Protein AF-A0AAE0KMP7-F1 (afdb_monomer_lite)

InterPro domains:
  IPR013024 Gamma-glutamyl cyclotransferase-like [cd06661] (1-60)
  IPR036568 Gamma-glutamyl cyclotransferase-like superfamily [SSF110857] (9-63)

Organism: NCBI:txid36881

pLDDT: mean 74.74, std 17.47, range [35.41, 91.44]

Structure (mmCIF, N/CA/C/O backbone):
data_AF-A0AAE0KMP7-F1
#
_entry.id   AF-A0AAE0KMP7-F1
#
loop_
_atom_site.group_PDB
_atom_site.id
_atom_site.type_symbol
_atom_site.label_atom_id
_atom_site.label_alt_id
_atom_site.label_comp_id
_atom_site.label_asym_id
_atom_site.label_entity_id
_atom_site.label_seq_id
_atom_site.pdbx_PDB_ins_code
_atom_site.Cartn_x
_atom_site.Cartn_y
_atom_site.Cartn_z
_atom_site.occupancy
_atom_site.B_iso_or_equiv
_atom_site.auth_seq_id
_atom_site.auth_comp_id
_atom_site.auth_asym_id
_atom_site.auth_atom_id
_atom_site.pdbx_PDB_model_num
ATOM 1 N N . GLY A 1 1 ? 17.269 -6.457 -3.723 1.00 52.56 1 GLY A N 1
ATOM 2 C CA . GLY A 1 1 ? 16.385 -6.155 -4.863 1.00 52.56 1 GLY A CA 1
ATOM 3 C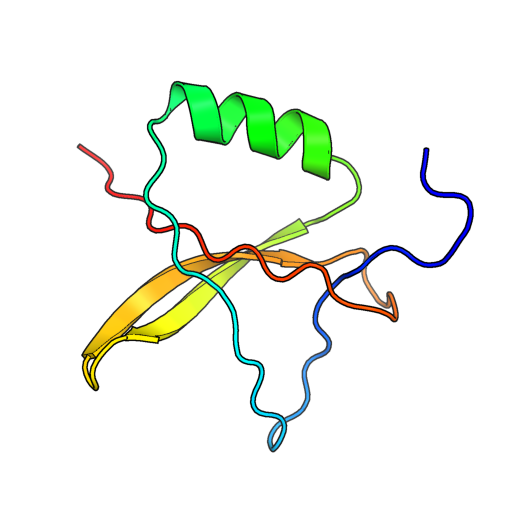 C . GLY A 1 1 ? 15.725 -7.431 -5.339 1.00 52.56 1 GLY A C 1
ATOM 4 O O . GLY A 1 1 ? 16.352 -8.484 -5.266 1.00 52.56 1 GLY A O 1
ATOM 5 N N . TRP A 1 2 ? 14.472 -7.343 -5.774 1.00 60.25 2 TRP A N 1
ATOM 6 C CA . TRP A 1 2 ? 13.715 -8.470 -6.322 1.00 60.25 2 TRP A CA 1
ATOM 7 C C . TRP A 1 2 ? 14.310 -8.906 -7.670 1.00 60.25 2 TRP A C 1
ATOM 9 O O . TRP A 1 2 ? 14.696 -8.062 -8.473 1.00 60.25 2 TRP A O 1
ATOM 19 N N . LYS A 1 3 ? 14.416 -10.217 -7.927 1.00 61.72 3 LYS A N 1
ATOM 20 C CA . LYS A 1 3 ? 14.957 -10.765 -9.191 1.00 61.72 3 LYS A CA 1
ATOM 21 C C . LYS A 1 3 ? 13.898 -10.876 -10.309 1.00 61.72 3 LYS A C 1
ATOM 23 O O . LYS A 1 3 ? 14.065 -11.671 -11.227 1.00 61.72 3 LYS A O 1
ATOM 28 N N . GLY A 1 4 ? 12.805 -10.117 -10.218 1.00 68.88 4 GLY A N 1
ATOM 29 C CA . GLY A 1 4 ? 11.654 -10.181 -11.123 1.00 68.88 4 GLY A CA 1
ATOM 30 C C . GLY A 1 4 ? 10.758 -8.945 -11.008 1.00 68.88 4 GLY A C 1
ATOM 31 O O . GLY A 1 4 ? 11.134 -7.973 -10.352 1.00 68.88 4 GLY A O 1
ATOM 32 N N . GLY A 1 5 ? 9.586 -8.992 -11.648 1.00 68.06 5 GLY A N 1
ATOM 33 C CA . GLY A 1 5 ? 8.585 -7.928 -11.565 1.00 68.06 5 GLY A CA 1
ATOM 34 C C . GLY A 1 5 ? 8.151 -7.681 -10.121 1.00 68.06 5 GLY A C 1
ATOM 35 O O . GLY A 1 5 ? 7.804 -8.616 -9.402 1.00 68.06 5 GLY A O 1
ATOM 36 N N . VAL A 1 6 ? 8.215 -6.421 -9.707 1.00 75.44 6 VAL A N 1
ATOM 37 C CA . VAL A 1 6 ? 7.589 -5.916 -8.481 1.00 75.44 6 VAL A CA 1
ATOM 38 C C . VAL A 1 6 ? 6.228 -5.378 -8.821 1.00 75.44 6 VAL A C 1
ATOM 40 O O . VAL A 1 6 ? 5.829 -5.418 -9.982 1.00 75.44 6 VAL A O 1
ATOM 43 N N . ALA A 1 7 ? 5.521 -4.913 -7.802 1.00 77.19 7 ALA A N 1
ATOM 44 C CA . ALA A 1 7 ? 4.114 -4.901 -7.901 1.00 77.19 7 ALA A CA 1
ATOM 45 C C . ALA A 1 7 ? 3.501 -3.465 -7.542 1.00 77.19 7 ALA A C 1
ATOM 47 O O . ALA A 1 7 ? 3.773 -2.969 -6.471 1.00 77.19 7 ALA A O 1
ATOM 48 N N . SER A 1 8 ? 2.645 -2.849 -8.396 1.00 82.44 8 SER A N 1
ATOM 49 C CA . SER A 1 8 ? 1.788 -1.637 -8.618 1.00 82.44 8 SER A CA 1
ATOM 50 C C . SER A 1 8 ? 0.345 -1.833 -9.230 1.00 82.44 8 SER A C 1
ATOM 52 O O . SER A 1 8 ? 0.159 -2.691 -10.086 1.00 82.44 8 SER A O 1
ATOM 54 N N . LEU A 1 9 ? -0.666 -1.003 -8.916 1.00 79.44 9 LEU A N 1
ATOM 55 C CA . LEU A 1 9 ? -2.036 -1.040 -9.502 1.00 79.44 9 LEU A CA 1
ATOM 56 C C . LEU A 1 9 ? -2.183 -0.365 -10.891 1.00 79.44 9 LEU A C 1
ATOM 58 O O . LEU A 1 9 ? -1.535 0.640 -11.173 1.00 79.44 9 LEU A O 1
ATOM 62 N N . ALA A 1 10 ? -3.120 -0.845 -11.723 1.00 80.50 10 ALA A N 1
ATOM 63 C CA . ALA A 1 10 ? -3.511 -0.203 -12.986 1.00 80.50 10 ALA A CA 1
ATOM 64 C C . ALA A 1 10 ? -4.988 0.246 -12.961 1.00 80.50 10 ALA A C 1
ATOM 66 O O . ALA A 1 10 ? -5.833 -0.485 -12.438 1.00 80.50 10 ALA A O 1
ATOM 67 N N . PRO A 1 11 ? -5.328 1.424 -13.521 1.00 71.31 11 PRO A N 1
ATOM 68 C CA . PRO A 1 11 ? -6.705 1.898 -13.560 1.00 71.31 11 PRO A CA 1
ATOM 69 C C . PRO A 1 11 ? -7.524 1.082 -14.567 1.00 71.31 11 PRO A C 1
ATOM 71 O O . PRO A 1 11 ? -7.352 1.206 -15.779 1.00 71.31 11 PRO A O 1
ATOM 74 N N . GLU A 1 12 ? -8.448 0.269 -14.062 1.00 80.06 12 GLU A N 1
ATOM 75 C CA . GLU A 1 12 ? -9.372 -0.521 -14.872 1.00 80.06 12 GLU A CA 1
ATOM 76 C C . GLU A 1 12 ? -10.766 -0.514 -14.234 1.00 80.06 12 GLU A C 1
ATOM 78 O O . GLU A 1 12 ? -10.957 -0.949 -13.102 1.00 80.06 12 GLU A O 1
ATOM 83 N N . SER A 1 13 ? -11.769 -0.022 -14.967 1.00 68.62 13 SER A N 1
ATOM 84 C CA . SER A 1 13 ? -13.098 0.323 -14.429 1.00 68.62 13 SER A CA 1
ATOM 85 C C . SER A 1 13 ? -13.943 -0.856 -13.936 1.00 68.62 13 SER A C 1
ATOM 87 O O . SER A 1 13 ? -15.008 -0.645 -13.356 1.00 68.62 13 SER A O 1
ATOM 89 N N . LYS A 1 14 ? -13.503 -2.092 -14.180 1.00 76.62 14 LYS A N 1
ATOM 90 C CA . LYS A 1 14 ? -14.212 -3.322 -13.795 1.00 76.62 14 LYS A CA 1
ATOM 91 C C . LYS A 1 14 ? -13.355 -4.282 -12.974 1.00 76.62 14 LYS A C 1
ATOM 93 O O . LYS A 1 14 ? -13.851 -5.337 -12.583 1.00 76.62 14 LYS A O 1
ATOM 98 N N . ALA A 1 15 ? -12.092 -3.942 -12.725 1.00 79.75 15 ALA A N 1
ATOM 99 C CA . ALA A 1 15 ? -11.205 -4.781 -11.941 1.00 79.75 15 ALA A CA 1
ATOM 100 C C . ALA A 1 15 ? -11.440 -4.541 -10.446 1.00 79.75 15 ALA A C 1
ATOM 102 O O . ALA A 1 15 ? -11.544 -3.404 -9.989 1.00 79.75 15 ALA A O 1
ATOM 103 N N . VAL A 1 16 ? -11.496 -5.629 -9.680 1.00 84.00 16 VAL A N 1
ATOM 104 C CA . VAL A 1 16 ? -11.522 -5.584 -8.216 1.00 84.00 16 VAL A CA 1
ATOM 105 C C . VAL A 1 16 ? -10.224 -6.188 -7.713 1.00 84.00 16 VAL A C 1
ATOM 107 O O . VAL A 1 16 ? -9.917 -7.342 -8.011 1.00 84.00 16 VAL A O 1
ATOM 110 N N . THR A 1 17 ? -9.482 -5.415 -6.924 1.00 86.44 17 THR A N 1
ATOM 111 C CA . THR A 1 17 ? -8.267 -5.898 -6.263 1.00 86.44 17 THR A CA 1
ATOM 112 C C . THR A 1 17 ? -8.538 -6.063 -4.775 1.00 86.44 17 THR A C 1
ATOM 114 O O . THR A 1 17 ? -9.110 -5.180 -4.141 1.00 86.44 17 THR A O 1
ATOM 117 N N . HIS A 1 18 ? -8.125 -7.202 -4.224 1.00 85.62 18 HIS A N 1
ATOM 118 C CA . HIS A 1 18 ? -8.208 -7.489 -2.795 1.00 85.62 18 HIS A CA 1
ATOM 119 C C . HIS A 1 18 ? -6.818 -7.353 -2.174 1.00 85.62 18 HIS A C 1
ATOM 121 O O . HIS A 1 18 ? -5.830 -7.764 -2.782 1.00 85.62 18 HIS A O 1
ATOM 127 N N . GLY A 1 19 ? -6.745 -6.797 -0.966 1.00 87.12 19 GLY A N 1
ATOM 128 C CA . GLY A 1 19 ? -5.494 -6.587 -0.241 1.00 87.12 19 GLY A CA 1
ATOM 129 C C . GLY A 1 19 ? -5.705 -6.543 1.268 1.00 87.12 19 GLY A C 1
ATOM 130 O O . GLY A 1 19 ? -6.824 -6.715 1.752 1.00 87.12 19 GLY A O 1
ATOM 131 N N . ALA A 1 20 ? -4.620 -6.316 2.003 1.00 86.50 20 ALA A N 1
ATOM 132 C CA . ALA A 1 20 ? -4.656 -6.139 3.449 1.00 86.50 20 ALA A CA 1
ATOM 133 C C . ALA A 1 20 ? -4.643 -4.649 3.797 1.00 86.50 20 ALA A C 1
ATOM 135 O O . ALA A 1 20 ? -3.768 -3.926 3.319 1.00 86.50 20 ALA A O 1
ATOM 136 N N . LEU A 1 21 ? -5.587 -4.225 4.644 1.00 85.25 21 LEU A N 1
ATOM 137 C CA . LEU A 1 21 ? -5.537 -2.923 5.304 1.00 85.25 21 LEU A CA 1
ATOM 138 C C . LEU A 1 21 ? -4.673 -3.044 6.565 1.00 85.25 21 LEU A C 1
ATOM 140 O O . LEU A 1 21 ? -4.947 -3.890 7.417 1.00 85.25 21 LEU A O 1
ATOM 144 N N . VAL A 1 22 ? -3.644 -2.208 6.673 1.00 86.69 22 VAL A N 1
ATOM 145 C CA . VAL A 1 22 ? -2.709 -2.169 7.802 1.00 86.69 22 VAL A CA 1
ATOM 146 C C . VAL A 1 22 ? -2.693 -0.759 8.381 1.00 86.69 22 VAL A C 1
ATOM 148 O O . VAL A 1 22 ? -2.488 0.214 7.663 1.00 86.69 22 VAL A O 1
ATOM 151 N N . GLU A 1 23 ? -2.905 -0.641 9.686 1.00 88.12 23 GLU A N 1
A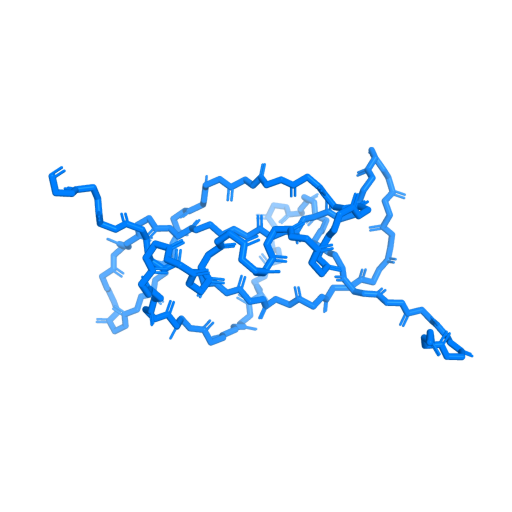TOM 152 C CA . GLU A 1 23 ? -2.767 0.633 10.394 1.00 88.12 23 GLU A CA 1
ATOM 153 C C . GLU A 1 23 ? -1.299 0.813 10.800 1.00 88.12 23 GLU A C 1
ATOM 155 O O . GLU A 1 23 ? -0.706 -0.085 11.401 1.00 88.12 23 GLU A O 1
ATOM 160 N N . LEU A 1 24 ? -0.704 1.953 10.442 1.00 85.19 24 LEU A N 1
ATOM 161 C CA . LEU A 1 24 ? 0.703 2.259 10.711 1.00 85.19 24 LEU A CA 1
ATOM 162 C C . LEU A 1 24 ? 0.830 3.518 11.566 1.00 85.19 24 LEU A C 1
ATOM 164 O O . LEU A 1 24 ? 0.103 4.495 11.382 1.00 85.19 24 LEU A O 1
ATOM 168 N N . SER A 1 25 ? 1.820 3.539 12.456 1.00 90.56 25 SER A N 1
ATOM 169 C CA . SER A 1 25 ? 2.270 4.783 13.080 1.00 90.56 25 SER A CA 1
ATOM 170 C C . SER A 1 25 ? 2.946 5.701 12.056 1.00 90.56 25 SER A C 1
ATOM 172 O O . SER A 1 25 ? 3.464 5.260 11.027 1.00 90.56 25 SER A O 1
ATOM 174 N N . GLN A 1 26 ? 3.043 6.996 12.370 1.00 85.62 26 GLN A N 1
ATOM 175 C CA . GLN A 1 26 ? 3.723 7.964 11.502 1.00 85.62 26 GLN A CA 1
ATOM 176 C C . GLN A 1 26 ? 5.182 7.571 11.208 1.00 85.62 26 GLN A C 1
ATOM 178 O O . GLN A 1 26 ? 5.666 7.749 10.093 1.00 85.62 26 GLN A O 1
ATOM 183 N N . LYS A 1 27 ? 5.887 7.000 12.193 1.00 88.31 27 LYS A N 1
ATOM 184 C CA . LYS A 1 27 ? 7.270 6.540 12.016 1.00 88.31 27 LYS A CA 1
ATOM 185 C C . LYS A 1 27 ? 7.358 5.363 11.042 1.00 88.31 27 LYS A C 1
ATOM 187 O O . LYS A 1 27 ? 8.275 5.321 10.227 1.00 88.31 27 LYS A O 1
ATOM 192 N N . GLU A 1 28 ? 6.424 4.420 11.125 1.00 86.06 28 GLU A N 1
ATOM 193 C CA . GLU A 1 28 ? 6.359 3.278 10.207 1.00 86.06 28 GLU A CA 1
ATOM 194 C C . GLU A 1 28 ? 5.995 3.718 8.791 1.00 86.06 28 GLU A C 1
ATOM 196 O O . GLU A 1 28 ? 6.602 3.227 7.843 1.00 86.06 28 GLU A O 1
ATOM 201 N N . LYS A 1 29 ? 5.098 4.703 8.643 1.00 86.19 29 LYS A N 1
ATOM 202 C CA . LYS A 1 29 ? 4.780 5.301 7.340 1.00 86.19 29 LYS A CA 1
ATOM 203 C C . LYS A 1 29 ? 6.014 5.924 6.686 1.00 86.19 29 LYS A C 1
ATOM 205 O O . LYS A 1 29 ? 6.319 5.589 5.552 1.00 86.19 29 LYS A O 1
ATOM 210 N N . VAL A 1 30 ? 6.786 6.732 7.416 1.00 84.12 30 VAL A N 1
ATOM 211 C CA . VAL A 1 30 ? 8.023 7.344 6.884 1.00 84.12 30 VAL A CA 1
ATOM 212 C C . VAL A 1 30 ? 9.049 6.289 6.448 1.00 84.12 30 VAL A C 1
ATOM 214 O O . VAL A 1 30 ? 9.726 6.445 5.429 1.00 84.12 30 VAL A O 1
ATOM 217 N N . LEU A 1 31 ? 9.176 5.200 7.212 1.00 85.31 31 LEU A N 1
ATOM 218 C CA . LEU A 1 31 ? 10.042 4.084 6.826 1.00 85.31 31 LEU A CA 1
ATOM 219 C C . LEU A 1 31 ? 9.532 3.402 5.556 1.00 85.31 31 LEU A C 1
ATOM 221 O O . LEU A 1 31 ? 10.326 3.118 4.661 1.00 85.31 31 LEU A O 1
ATOM 225 N N . LEU A 1 32 ? 8.223 3.177 5.455 1.00 86.19 32 LEU A N 1
ATOM 226 C CA . LEU A 1 32 ? 7.615 2.579 4.276 1.00 86.19 32 LEU A CA 1
ATOM 227 C C . LEU A 1 32 ? 7.786 3.448 3.028 1.00 86.19 32 LEU A C 1
ATOM 229 O O . LEU A 1 32 ? 8.176 2.921 1.994 1.00 86.19 32 LEU A O 1
ATOM 233 N N . ASP A 1 33 ? 7.629 4.766 3.142 1.00 85.44 33 ASP A N 1
ATOM 234 C CA . ASP A 1 33 ? 7.856 5.716 2.040 1.00 85.44 33 ASP A CA 1
ATOM 235 C C . ASP A 1 33 ? 9.273 5.605 1.477 1.00 85.44 33 ASP A C 1
ATOM 237 O O . ASP A 1 33 ? 9.502 5.704 0.272 1.00 85.44 33 ASP A O 1
ATOM 241 N N . THR A 1 34 ? 10.240 5.331 2.354 1.00 85.81 34 THR A N 1
ATOM 242 C CA . THR A 1 34 ? 11.630 5.104 1.953 1.00 85.81 34 THR A CA 1
ATOM 243 C C . THR A 1 34 ? 11.793 3.781 1.198 1.00 85.81 34 THR A C 1
ATOM 245 O O . THR A 1 34 ? 12.543 3.720 0.222 1.00 85.81 34 THR A O 1
ATOM 248 N N . TYR A 1 35 ? 11.102 2.718 1.622 1.00 84.12 35 TYR A N 1
ATOM 249 C CA . TYR A 1 35 ? 11.153 1.415 0.950 1.00 84.12 35 TYR A CA 1
ATOM 250 C C . TYR A 1 35 ? 10.440 1.420 -0.403 1.00 84.12 35 TYR A C 1
ATOM 252 O O . TYR A 1 35 ? 10.927 0.802 -1.351 1.00 84.12 35 TYR A O 1
ATOM 260 N N . GLU A 1 36 ? 9.333 2.148 -0.502 1.00 84.44 36 GLU A N 1
ATOM 261 C CA . GLU A 1 36 ? 8.507 2.255 -1.702 1.00 84.44 36 GLU A CA 1
ATOM 262 C C . GLU A 1 36 ? 9.003 3.329 -2.675 1.00 84.44 36 GLU A C 1
ATOM 264 O O . GLU A 1 36 ? 8.368 3.540 -3.696 1.00 84.44 36 GLU A O 1
ATOM 269 N N . GLY A 1 37 ? 10.139 3.995 -2.426 1.00 78.75 37 GLY A N 1
ATOM 270 C CA . GLY A 1 37 ? 10.584 5.231 -3.099 1.00 78.75 37 GLY A CA 1
ATOM 271 C C . GLY A 1 37 ? 10.650 5.272 -4.643 1.00 78.75 37 GLY A C 1
ATOM 272 O O . GLY A 1 37 ? 10.982 6.313 -5.204 1.00 78.75 37 GLY A O 1
ATOM 273 N N . GLY A 1 38 ? 10.345 4.181 -5.354 1.00 79.44 38 GLY A N 1
ATOM 274 C CA . GLY A 1 38 ? 10.076 4.157 -6.803 1.00 79.44 38 GLY A CA 1
ATOM 275 C C . GLY A 1 38 ? 8.591 4.271 -7.198 1.00 79.44 38 GLY A C 1
ATOM 276 O O . GLY A 1 38 ? 8.265 4.229 -8.387 1.00 79.44 38 GLY A O 1
ATOM 277 N N . TYR A 1 39 ? 7.692 4.387 -6.225 1.00 83.88 39 TYR A N 1
ATOM 278 C CA . TYR A 1 39 ? 6.242 4.394 -6.376 1.00 83.88 39 TYR A CA 1
ATOM 279 C C . TYR A 1 39 ? 5.674 5.775 -6.039 1.00 83.88 39 TYR A C 1
ATOM 281 O O . TYR A 1 39 ? 6.245 6.525 -5.251 1.00 83.88 39 TYR A O 1
ATOM 289 N N . ARG A 1 40 ? 4.530 6.115 -6.640 1.00 86.12 40 ARG A N 1
ATOM 290 C CA . ARG A 1 40 ? 3.712 7.259 -6.221 1.00 86.12 40 ARG A CA 1
ATOM 291 C C . ARG A 1 40 ? 2.708 6.809 -5.169 1.00 86.12 40 ARG A C 1
ATOM 293 O O . ARG A 1 40 ? 2.181 5.703 -5.266 1.00 86.12 40 ARG A O 1
ATOM 300 N N . GLU A 1 41 ? 2.393 7.693 -4.238 1.00 87.50 41 GLU A N 1
ATOM 301 C CA . GLU A 1 41 ? 1.292 7.496 -3.300 1.00 87.50 41 GLU A CA 1
ATOM 302 C C . GLU A 1 41 ? -0.035 7.941 -3.914 1.00 87.50 41 GLU A C 1
ATOM 304 O O . GLU A 1 41 ? -0.098 8.931 -4.648 1.00 87.50 41 GLU A O 1
ATOM 309 N N . GLU A 1 42 ? -1.107 7.229 -3.585 1.00 86.56 42 GLU A N 1
ATOM 310 C CA . GLU A 1 42 ? -2.475 7.619 -3.906 1.00 86.56 42 GLU A CA 1
ATOM 311 C C . GLU A 1 42 ? -3.396 7.283 -2.732 1.00 86.56 42 GLU A C 1
ATOM 313 O O . GLU A 1 42 ? -3.242 6.244 -2.091 1.00 86.56 42 GLU A O 1
ATOM 318 N N . VAL A 1 43 ? -4.355 8.164 -2.441 1.00 86.94 43 VAL A N 1
ATOM 319 C CA . VAL A 1 43 ? -5.403 7.892 -1.451 1.00 86.94 43 VAL A CA 1
ATOM 320 C C . VAL A 1 43 ? -6.610 7.333 -2.186 1.00 86.94 43 VAL A C 1
ATOM 322 O O . VAL A 1 43 ? -7.203 8.007 -3.028 1.00 86.94 43 VAL A O 1
ATOM 325 N N . VAL A 1 44 ? -6.988 6.109 -1.848 1.00 86.62 44 VAL A N 1
ATOM 326 C CA . VAL A 1 44 ? -8.135 5.405 -2.421 1.00 86.62 44 VAL A CA 1
ATOM 327 C C . VAL A 1 44 ? -9.152 5.089 -1.336 1.00 86.62 44 VAL A C 1
ATOM 329 O O . VAL A 1 44 ? -8.820 4.990 -0.160 1.00 86.62 44 VAL A O 1
ATOM 332 N N . ASN A 1 45 ? -10.406 4.898 -1.730 1.00 87.81 45 ASN A N 1
ATOM 333 C CA . ASN A 1 45 ? -11.417 4.352 -0.833 1.00 87.81 45 ASN A CA 1
ATOM 334 C C . ASN A 1 45 ? -11.447 2.832 -0.970 1.00 87.81 45 ASN A C 1
ATOM 336 O O . ASN A 1 45 ? -11.620 2.313 -2.074 1.00 87.81 45 ASN A O 1
ATOM 340 N N . VAL A 1 46 ? -11.326 2.124 0.149 1.00 89.06 46 VAL A N 1
ATOM 341 C CA . VAL A 1 46 ? -11.452 0.667 0.207 1.00 89.06 46 VAL A CA 1
ATOM 342 C C . VAL A 1 46 ? -12.609 0.227 1.069 1.00 89.06 46 VAL A C 1
ATOM 344 O O . VAL A 1 46 ? -12.988 0.891 2.029 1.00 89.06 46 VAL A O 1
ATOM 347 N N . LEU A 1 47 ? -13.173 -0.922 0.710 1.00 90.88 47 LEU A N 1
ATOM 348 C CA . LEU A 1 47 ? -14.294 -1.511 1.417 1.00 90.88 47 LEU A CA 1
ATOM 349 C C . LEU A 1 47 ? -13.782 -2.532 2.438 1.00 90.88 47 LEU A C 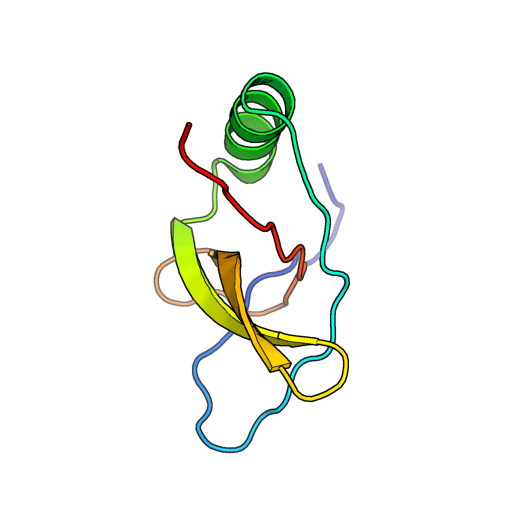1
ATOM 351 O O . LEU A 1 47 ? -13.272 -3.587 2.065 1.00 90.88 47 LEU A O 1
ATOM 355 N N . VAL A 1 48 ? -13.952 -2.244 3.726 1.00 89.50 48 VAL A N 1
ATOM 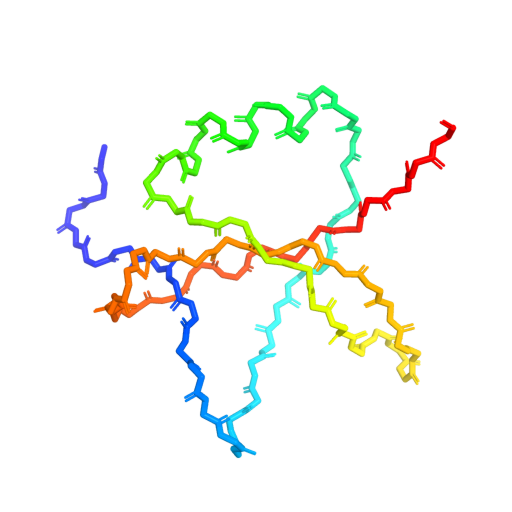356 C CA . VAL A 1 48 ? -13.598 -3.142 4.833 1.00 89.50 48 VAL A CA 1
ATOM 357 C C . VAL A 1 48 ? -14.856 -3.457 5.621 1.00 89.50 48 VAL A C 1
ATOM 359 O O . VAL A 1 48 ? -15.508 -2.557 6.140 1.00 89.50 48 VAL A O 1
ATOM 362 N N . ALA A 1 49 ? -15.233 -4.738 5.670 1.00 89.00 49 ALA A N 1
ATOM 363 C CA . ALA A 1 49 ? -16.469 -5.194 6.317 1.00 89.00 49 ALA A CA 1
ATOM 364 C C . ALA A 1 49 ? -17.726 -4.405 5.872 1.00 89.00 49 ALA A C 1
ATOM 366 O O . ALA A 1 49 ? -18.614 -4.114 6.668 1.00 89.00 49 ALA A O 1
ATOM 367 N N . GLY A 1 50 ? -17.789 -4.036 4.586 1.00 90.25 50 GLY A N 1
ATOM 368 C CA . GLY A 1 50 ? -18.901 -3.269 4.012 1.00 90.25 50 GLY A CA 1
ATOM 369 C C . GLY A 1 50 ? -18.851 -1.758 4.266 1.00 90.25 50 GLY A C 1
ATOM 370 O O . GLY A 1 50 ? -19.747 -1.049 3.817 1.00 90.25 50 GLY A O 1
ATOM 371 N N . GLN A 1 51 ? -17.819 -1.249 4.941 1.00 91.00 51 GLN A N 1
ATOM 372 C CA . GLN A 1 51 ? -17.625 0.179 5.189 1.00 91.00 51 GLN A CA 1
ATOM 373 C C . GLN A 1 51 ? -16.508 0.737 4.309 1.00 91.00 51 GLN A C 1
ATOM 375 O O . GLN A 1 51 ? -15.449 0.126 4.179 1.00 91.00 51 GLN A O 1
ATOM 380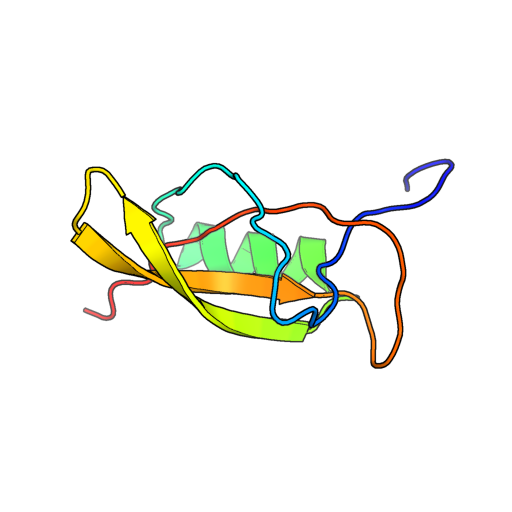 N N . SER A 1 52 ? -16.744 1.902 3.705 1.00 91.44 52 SER A N 1
ATOM 381 C CA . SER A 1 52 ? -15.728 2.609 2.923 1.00 91.44 52 SER A CA 1
ATOM 382 C C . SER A 1 52 ? -14.785 3.360 3.859 1.00 91.44 52 SER A C 1
ATOM 384 O O . SER A 1 52 ? -15.246 4.173 4.660 1.00 91.44 52 SER A O 1
ATOM 386 N N . ARG A 1 53 ? -13.479 3.121 3.735 1.00 88.12 53 ARG A N 1
ATOM 387 C CA . ARG A 1 53 ? -12.422 3.828 4.472 1.00 88.12 53 ARG A CA 1
ATOM 388 C C . ARG A 1 53 ? -11.360 4.346 3.497 1.00 88.12 53 ARG A C 1
ATOM 390 O O . ARG A 1 53 ? -11.030 3.623 2.553 1.00 88.12 53 ARG A O 1
ATOM 397 N N . PRO A 1 54 ? -10.834 5.566 3.689 1.00 87.88 54 PRO A N 1
ATOM 398 C CA . PRO A 1 54 ? -9.683 6.027 2.928 1.00 87.88 54 PRO A CA 1
ATOM 399 C C . PRO A 1 54 ? -8.440 5.217 3.319 1.00 87.88 54 PRO A C 1
ATOM 401 O O . PRO A 1 54 ? -8.252 4.880 4.484 1.00 87.88 54 PRO A O 1
ATOM 404 N N . ALA A 1 55 ? -7.590 4.910 2.347 1.00 87.88 55 ALA A N 1
ATOM 405 C CA . ALA A 1 55 ? -6.310 4.256 2.560 1.00 87.88 55 ALA A CA 1
ATOM 406 C C . ALA A 1 55 ? -5.279 4.733 1.530 1.00 87.88 55 ALA A C 1
ATOM 408 O O . ALA A 1 55 ? -5.618 5.009 0.380 1.00 87.88 55 ALA A O 1
ATOM 409 N N . VAL A 1 56 ? -4.016 4.808 1.934 1.00 90.38 56 VAL A N 1
ATOM 410 C CA . VAL A 1 56 ? -2.875 5.072 1.058 1.00 90.38 56 VAL A CA 1
ATOM 411 C C . VAL A 1 56 ? -2.454 3.774 0.374 1.00 90.38 56 VAL A C 1
ATOM 413 O O . VAL A 1 56 ? -2.345 2.731 1.022 1.00 90.38 56 VAL A O 1
ATOM 416 N N . VAL A 1 57 ? -2.204 3.853 -0.930 1.00 89.94 57 VAL A N 1
ATOM 417 C CA . VAL A 1 57 ? -1.590 2.801 -1.750 1.00 89.94 57 VAL A CA 1
ATOM 418 C C . VAL A 1 57 ? -0.382 3.348 -2.499 1.00 89.94 57 VAL A C 1
ATOM 420 O O . VAL A 1 57 ? -0.327 4.536 -2.818 1.00 89.94 57 VAL A O 1
ATOM 423 N N . TYR A 1 58 ? 0.552 2.460 -2.838 1.00 88.12 58 TYR A N 1
ATOM 424 C CA . TYR A 1 58 ? 1.711 2.778 -3.668 1.00 88.12 58 TYR A CA 1
ATOM 425 C C . TYR A 1 58 ? 1.532 2.199 -5.070 1.00 88.12 58 TYR A C 1
ATOM 427 O O . TYR A 1 58 ? 1.202 1.026 -5.252 1.00 88.12 58 TYR A O 1
ATOM 435 N N . ILE A 1 59 ? 1.756 3.028 -6.087 1.00 85.81 59 ILE A N 1
ATOM 436 C CA . ILE A 1 59 ? 1.592 2.666 -7.497 1.00 85.81 59 ILE A CA 1
ATOM 437 C C . ILE A 1 59 ? 2.888 2.988 -8.247 1.00 85.81 59 ILE A C 1
ATOM 439 O O . ILE A 1 59 ? 3.362 4.121 -8.234 1.00 85.81 59 ILE A O 1
ATOM 443 N N . ALA A 1 60 ? 3.496 2.010 -8.911 1.00 81.62 60 ALA A N 1
ATOM 444 C CA . ALA A 1 60 ? 4.739 2.233 -9.641 1.00 81.62 60 ALA A CA 1
ATOM 445 C C . ALA A 1 60 ? 4.468 3.073 -10.890 1.00 81.62 60 ALA A C 1
ATOM 447 O O . ALA A 1 60 ? 3.624 2.704 -11.704 1.00 81.62 60 ALA A O 1
ATOM 448 N N . GLY A 1 61 ? 5.239 4.156 -11.057 1.00 68.00 61 GLY A N 1
ATOM 449 C CA . GLY A 1 61 ? 5.438 4.906 -12.308 1.00 68.00 61 GLY A CA 1
ATOM 450 C C . GLY A 1 61 ? 4.190 5.368 -13.084 1.00 68.00 61 GLY A C 1
ATOM 451 O O . GLY A 1 61 ? 3.053 5.041 -12.774 1.00 68.00 61 GLY A O 1
ATOM 452 N N . GLN A 1 62 ? 4.382 6.151 -14.152 1.00 51.28 62 GLN A N 1
ATOM 453 C CA . GLN A 1 62 ? 3.259 6.637 -14.978 1.00 51.28 62 GLN A CA 1
ATOM 454 C C . GLN A 1 62 ? 2.571 5.517 -15.795 1.00 51.28 62 GLN A C 1
ATOM 456 O O . GLN A 1 62 ? 1.474 5.738 -16.292 1.00 51.28 62 GLN A O 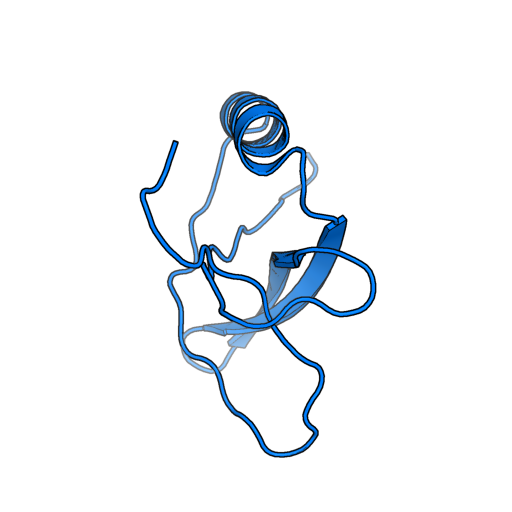1
ATOM 461 N N . TYR A 1 63 ? 3.187 4.326 -15.902 1.00 49.41 63 TYR A N 1
ATOM 462 C CA . TYR A 1 63 ? 2.715 3.189 -16.712 1.00 49.41 63 TYR A CA 1
ATOM 463 C C . TYR A 1 63 ? 3.321 1.828 -16.282 1.00 49.41 63 TYR A C 1
ATOM 465 O O . TYR A 1 63 ? 3.852 1.115 -17.134 1.00 49.41 63 TYR A O 1
ATOM 473 N N . ALA A 1 64 ? 3.334 1.438 -15.000 1.00 39.66 64 ALA A N 1
ATOM 474 C CA . ALA A 1 64 ? 3.990 0.176 -14.616 1.00 39.66 64 ALA A CA 1
ATOM 475 C C . ALA A 1 64 ? 3.025 -0.966 -14.245 1.00 39.66 64 ALA A C 1
ATOM 477 O O . ALA A 1 64 ? 2.202 -0.860 -13.335 1.00 39.66 64 ALA A O 1
ATOM 478 N N . LEU A 1 65 ? 3.207 -2.057 -14.997 1.00 38.34 65 LEU A N 1
ATOM 479 C CA . LEU A 1 65 ? 2.676 -3.411 -14.847 1.00 38.34 65 LEU A CA 1
ATOM 480 C C . LEU A 1 65 ? 3.267 -4.143 -13.632 1.00 38.34 65 LEU A C 1
ATOM 482 O O . LEU A 1 65 ? 4.471 -4.038 -13.393 1.00 38.34 65 LEU A O 1
ATOM 486 N N . LEU A 1 66 ? 2.396 -4.979 -13.031 1.00 35.41 66 LEU A N 1
ATOM 487 C CA . LEU A 1 66 ? 2.487 -5.795 -11.792 1.00 35.41 66 LEU A CA 1
ATOM 488 C C . LEU A 1 66 ? 2.341 -4.958 -10.528 1.00 35.41 66 LEU A C 1
ATOM 490 O O . LEU A 1 66 ? 2.994 -3.929 -10.637 1.00 35.41 66 LEU A O 1
ATOM 494 N N . SER A 1 67 ? 1.602 -5.443 -9.438 1.00 47.16 67 SER A N 1
ATOM 495 C CA . SER A 1 67 ? 0.920 -4.937 -8.114 1.00 47.16 67 SER A CA 1
ATOM 496 C C . SER A 1 67 ? 1.277 -5.471 -6.654 1.00 47.16 67 SER A C 1
ATOM 498 O O . SER A 1 67 ? 0.967 -6.624 -6.386 1.00 47.16 67 SER A O 1
ATOM 500 N N . ILE A 1 68 ? 1.911 -4.730 -5.697 1.00 39.56 68 ILE A N 1
ATOM 501 C CA . ILE A 1 68 ? 2.113 -5.042 -4.253 1.00 39.56 68 ILE A CA 1
ATOM 502 C C . ILE A 1 68 ? 1.102 -4.105 -3.638 1.00 39.56 68 ILE A C 1
ATOM 504 O O . ILE A 1 68 ? 1.292 -2.893 -3.585 1.00 39.56 68 ILE A O 1
ATOM 508 N N . LEU A 1 69 ? -0.024 -4.678 -3.250 1.00 42.12 69 LEU A N 1
ATOM 509 C CA . LEU A 1 69 ? -1.080 -3.925 -2.619 1.00 42.12 69 LEU A CA 1
ATOM 510 C C . LEU A 1 69 ? -0.862 -3.969 -1.107 1.00 42.12 69 LEU A C 1
ATOM 512 O O . LEU A 1 69 ? -1.270 -4.927 -0.450 1.00 42.12 69 LEU A O 1
ATOM 516 N N . LEU A 1 70 ? -0.226 -2.932 -0.569 1.00 48.88 70 LEU A N 1
ATOM 517 C CA . LEU A 1 70 ? -0.388 -2.563 0.834 1.00 48.88 70 LEU A CA 1
ATOM 518 C C . LEU A 1 70 ? -1.374 -1.394 0.889 1.00 48.88 70 LEU A C 1
ATOM 520 O O . LEU A 1 70 ? -1.155 -0.372 0.243 1.00 48.88 70 LEU A O 1
ATOM 524 N N . LEU A 1 71 ? -2.477 -1.577 1.614 1.00 46.69 71 LEU A N 1
ATOM 525 C CA . LEU A 1 71 ? -3.455 -0.532 1.902 1.00 46.69 71 LEU A CA 1
ATOM 526 C C . LEU A 1 71 ? -3.190 -0.019 3.312 1.00 46.69 71 LEU A C 1
ATOM 528 O O . LEU A 1 71 ? -3.162 -0.818 4.246 1.00 46.69 71 LEU A O 1
ATOM 532 N N . ILE A 1 72 ? -2.998 1.287 3.478 1.00 48.84 72 ILE A N 1
ATOM 533 C CA . ILE A 1 72 ? -2.634 1.876 4.774 1.00 48.84 72 ILE A CA 1
ATOM 534 C C . ILE A 1 72 ? -3.680 2.887 5.199 1.00 48.84 72 ILE A C 1
ATOM 536 O O . ILE A 1 72 ? -3.892 3.865 4.494 1.00 48.84 72 ILE A O 1
ATOM 540 N N . ASP A 1 73 ? -4.294 2.708 6.361 1.00 44.09 73 ASP A N 1
ATOM 541 C CA . ASP A 1 73 ? -5.119 3.770 6.941 1.00 44.09 73 ASP A CA 1
ATOM 542 C C . ASP A 1 73 ? -4.203 4.845 7.559 1.00 44.09 73 ASP A C 1
ATOM 544 O O . ASP A 1 73 ? -3.317 4.522 8.356 1.00 44.09 73 ASP A O 1
ATOM 548 N N . TYR A 1 74 ? -4.377 6.112 7.171 1.00 42.25 74 TYR A N 1
ATOM 549 C CA . TYR A 1 74 ? -3.679 7.249 7.776 1.00 42.25 74 TYR A CA 1
ATOM 550 C C . TYR A 1 74 ? -4.678 8.076 8.581 1.00 42.25 74 TYR A C 1
ATOM 552 O O . TYR A 1 74 ? -5.542 8.749 8.017 1.00 42.25 74 TYR A O 1
ATOM 560 N N . ILE A 1 75 ? -4.516 8.073 9.903 1.00 46.34 75 ILE A N 1
ATOM 561 C CA . ILE A 1 75 ? -5.249 8.957 10.808 1.00 46.34 75 ILE A CA 1
ATOM 562 C C . ILE A 1 75 ? -4.326 10.129 11.156 1.00 46.34 75 ILE A C 1
ATOM 564 O O . ILE A 1 75 ? -3.338 9.959 11.872 1.00 46.34 75 ILE A O 1
ATOM 568 N N . ALA A 1 76 ? -4.641 11.321 10.643 1.00 42.28 76 ALA A N 1
ATOM 569 C CA . ALA A 1 76 ? -4.038 12.563 11.118 1.00 42.28 76 ALA A CA 1
ATOM 570 C C . ALA A 1 76 ? -4.594 12.877 12.517 1.00 42.28 76 ALA A C 1
ATOM 572 O O . ALA A 1 76 ? -5.808 13.017 12.673 1.00 42.28 76 ALA A O 1
ATOM 573 N N . ALA A 1 77 ? -3.711 12.947 13.514 1.00 40.59 77 ALA A N 1
ATOM 574 C CA . ALA A 1 77 ? -4.007 13.516 14.828 1.00 40.59 77 ALA A CA 1
ATOM 575 C C . ALA A 1 77 ? -3.765 15.030 14.821 1.00 40.59 77 ALA A C 1
ATOM 577 O O . ALA A 1 77 ? -2.796 15.459 14.150 1.00 40.59 77 ALA A O 1
#

Sequence (77 aa):
GWKGGVASLAPESKAVTHGALVELSQKEKVLLDTYEGGYREEVVNVLVAGQSRPAVVYIAGQYALLSILLLIDYIAA

Secondary structure (DSSP, 8-state):
--SS--------TT-----EEEE--HHHHHHHHHHTTTEEEEEEEEEETTEEEEEEEEEETTT--S---EEEE----

Foldseek 3Di:
DDPDDDAFDDDDPPDDDDDDEDEDDPVVVVVVCVVLVQWDKDWDWDADPNDTATWIFTGGDPDDDHHDGYTYHDDDD

Radius of gyration: 12.87 Å; chains: 1; bounding box: 35×24×32 Å